Protein AF-W1YBR0-F1 (afdb_monomer)

InterPro domains:
  IPR005797 Cytochrome b/b6, N-terminal domain [PS51002] (12-86)
  IPR016174 Di-haem cytochrome, transmembrane [SSF81342] (14-69)
  IPR027387 Cytochrome b/b6-like domain superfamily [G3DSA:1.20.810.10] (3-78)

Nearest PDB structures (foldseek):
  9fu0-assembly1_H  TM=8.993E-01  e=2.642E-05  Mycolicibacterium smegmatis
  6hwh-assembly1_b  TM=8.490E-01  e=2.123E-05  Mycolicibacterium smegmatis MC2 155

Organism: NCBI:txid408170

Sequence (86 aa):
A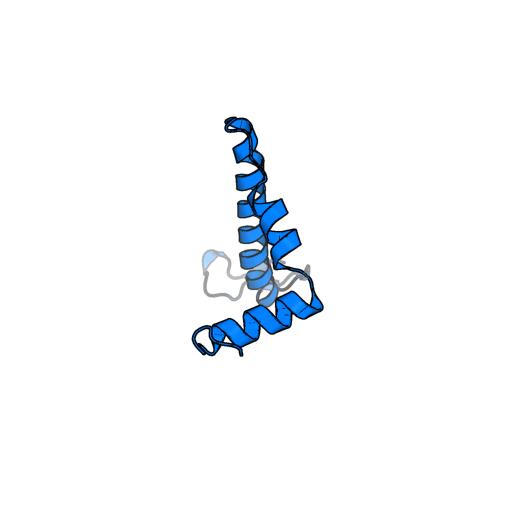DDKPSGRGMRIVNWHDDRLGLAKMGKENLRKVFPDHWSFLLGEIALYSFVVLLLTGVFLTIWFKPSMAEVDYNGPYQLLKGTPMS

Solvent-accessible surface area (backbone atoms only — not comparable to full-atom values): 5440 Å² total; per-residue (Å²): 134,88,89,75,85,90,46,82,66,56,58,54,50,50,57,48,34,79,72,64,48,47,65,62,57,47,56,56,62,72,65,61,82,75,77,93,46,80,73,58,53,54,58,54,52,52,51,52,52,49,52,51,50,50,59,51,46,60,58,47,57,76,75,56,76,95,55,82,60,78,40,63,36,83,63,90,58,71,92,50,52,69,42,75,42,94

Secondary structure (DSSP, 8-state):
---S---HHHHHHHHHHHHH-HHHHHHHHHT-PPP--GGGHHHHHHHHHHHHHHHHHHHHHHH-----S-EE--SS-GGGTT-EE-

Structure (mmCIF, N/CA/C/O backbone):
data_AF-W1YBR0-F1
#
_entry.id   AF-W1YBR0-F1
#
loop_
_atom_site.group_PDB
_atom_site.id
_atom_site.type_symbol
_atom_site.label_atom_id
_atom_site.label_alt_id
_atom_site.label_comp_id
_atom_site.label_asym_id
_atom_site.label_entity_id
_atom_site.label_seq_id
_atom_site.pdbx_PDB_ins_code
_atom_site.Cartn_x
_atom_site.Cartn_y
_atom_site.Cartn_z
_atom_site.occupancy
_atom_site.B_iso_or_equiv
_atom_site.auth_seq_id
_atom_site.auth_comp_id
_atom_site.auth_asym_id
_atom_site.auth_atom_id
_atom_site.pdbx_PDB_model_num
ATOM 1 N N . ALA A 1 1 ? 6.115 -15.493 -45.759 1.00 40.09 1 ALA A N 1
ATOM 2 C CA . ALA A 1 1 ? 6.750 -16.695 -45.192 1.00 40.09 1 ALA A CA 1
ATOM 3 C C . ALA A 1 1 ? 7.779 -16.186 -44.196 1.00 40.09 1 ALA A C 1
ATOM 5 O O . ALA A 1 1 ? 8.856 -15.790 -44.605 1.00 40.09 1 ALA A O 1
ATOM 6 N N . ASP A 1 2 ? 7.431 -15.831 -42.964 1.00 58.59 2 ASP A N 1
ATOM 7 C CA . ASP A 1 2 ? 6.693 -16.571 -41.928 1.00 58.59 2 ASP A CA 1
ATOM 8 C C . ASP A 1 2 ? 7.279 -17.961 -41.669 1.00 58.59 2 ASP A C 1
ATOM 10 O O . ASP A 1 2 ? 6.932 -18.914 -42.359 1.00 58.59 2 ASP A O 1
ATOM 14 N N . ASP A 1 3 ? 8.215 -18.008 -40.718 1.00 61.06 3 ASP A N 1
ATOM 15 C CA . ASP A 1 3 ? 8.550 -19.184 -39.913 1.00 61.06 3 ASP A CA 1
ATOM 16 C C . ASP A 1 3 ? 9.310 -18.734 -38.649 1.00 61.06 3 ASP A C 1
ATOM 18 O O . ASP A 1 3 ? 10.504 -18.424 -38.700 1.00 61.06 3 ASP A O 1
ATOM 22 N N . LYS A 1 4 ? 8.602 -18.644 -37.514 1.00 60.34 4 LYS A N 1
ATOM 23 C CA . LYS A 1 4 ? 9.175 -18.727 -36.159 1.00 60.34 4 LYS A CA 1
ATOM 24 C C . LYS A 1 4 ? 8.187 -19.486 -35.258 1.00 60.34 4 LYS A C 1
ATOM 26 O O . LYS A 1 4 ? 6.981 -19.262 -35.360 1.00 60.34 4 LYS A O 1
ATOM 31 N N . PRO A 1 5 ? 8.671 -20.380 -34.380 1.00 48.69 5 PRO A N 1
ATOM 32 C CA . PRO A 1 5 ? 7.894 -21.487 -33.827 1.00 48.69 5 PRO A CA 1
ATOM 33 C C . PRO A 1 5 ? 6.652 -21.023 -33.055 1.00 48.69 5 PRO A C 1
ATOM 35 O O . PRO A 1 5 ? 6.713 -20.175 -32.162 1.00 48.69 5 PRO A O 1
ATOM 38 N N . SER A 1 6 ? 5.506 -21.612 -33.395 1.00 59.22 6 SER A N 1
ATOM 39 C CA . SER A 1 6 ? 4.183 -21.263 -32.880 1.00 59.22 6 SER A CA 1
ATOM 40 C C . SER A 1 6 ? 3.944 -21.800 -31.462 1.00 59.22 6 SER A C 1
ATOM 42 O O . SER A 1 6 ? 3.225 -22.778 -31.255 1.00 59.22 6 SER A O 1
ATOM 44 N N . GLY A 1 7 ? 4.521 -21.135 -30.462 1.00 68.75 7 GLY A N 1
ATOM 45 C CA . GLY A 1 7 ? 4.101 -21.252 -29.065 1.00 68.75 7 GLY A CA 1
ATOM 46 C C . GLY A 1 7 ? 2.983 -20.251 -28.750 1.00 68.75 7 GLY A C 1
ATOM 47 O O . GLY A 1 7 ? 3.071 -19.084 -29.132 1.00 68.75 7 GLY A O 1
ATOM 48 N N . ARG A 1 8 ? 1.937 -20.665 -28.018 1.00 69.06 8 ARG A N 1
ATOM 49 C CA . ARG A 1 8 ? 0.799 -19.797 -27.623 1.00 69.06 8 ARG A CA 1
ATOM 50 C C . ARG A 1 8 ? 1.249 -18.482 -26.958 1.00 69.06 8 ARG A C 1
ATOM 52 O O . ARG A 1 8 ? 0.605 -17.457 -27.155 1.00 69.06 8 ARG A O 1
ATOM 59 N N . GLY A 1 9 ? 2.377 -18.501 -26.242 1.00 70.50 9 GLY A N 1
ATOM 60 C CA . GLY A 1 9 ? 2.980 -17.317 -25.620 1.00 70.50 9 GLY A CA 1
ATOM 61 C C . GLY A 1 9 ? 3.538 -16.289 -26.613 1.00 70.50 9 GLY A C 1
ATOM 62 O O . GLY A 1 9 ? 3.377 -15.093 -26.394 1.00 70.50 9 GLY A O 1
ATOM 63 N N . MET A 1 10 ? 4.105 -16.722 -27.745 1.00 67.06 10 MET A N 1
ATOM 64 C CA . MET A 1 10 ? 4.733 -15.813 -28.716 1.00 67.06 10 MET A CA 1
ATOM 65 C C . MET A 1 10 ? 3.700 -14.952 -29.462 1.00 67.06 10 MET A C 1
ATOM 67 O O . MET A 1 10 ? 3.962 -13.798 -29.785 1.00 67.06 10 MET A O 1
ATOM 71 N N . ARG A 1 11 ? 2.481 -15.477 -29.669 1.00 72.50 11 ARG A N 1
ATOM 72 C CA . ARG A 1 11 ? 1.364 -14.726 -30.277 1.00 72.50 11 ARG A CA 1
ATOM 73 C C . ARG A 1 11 ? 0.865 -13.586 -29.388 1.00 72.50 11 ARG A C 1
ATOM 75 O O . ARG A 1 11 ? 0.517 -12.530 -29.903 1.00 72.50 11 ARG A O 1
ATOM 82 N N . ILE A 1 12 ? 0.832 -13.799 -28.070 1.00 74.81 12 ILE A N 1
ATOM 83 C CA . ILE A 1 12 ? 0.418 -12.772 -27.104 1.00 74.81 12 ILE A CA 1
ATOM 84 C C . ILE A 1 12 ? 1.466 -11.660 -27.063 1.00 74.81 12 ILE A C 1
ATOM 86 O O . ILE A 1 12 ? 1.099 -10.489 -27.096 1.00 74.81 12 ILE A O 1
ATOM 90 N N . VAL A 1 13 ? 2.752 -12.018 -27.053 1.00 75.56 13 VAL A N 1
ATOM 91 C CA . VAL A 1 13 ? 3.857 -11.051 -27.069 1.00 75.56 13 VAL A CA 1
ATOM 92 C C . VAL A 1 13 ? 3.827 -10.193 -28.337 1.00 75.56 13 VAL A C 1
ATOM 94 O O . VAL A 1 13 ? 3.836 -8.972 -28.220 1.00 75.56 13 VAL A O 1
ATOM 97 N N . ASN A 1 14 ? 3.690 -10.799 -29.523 1.00 73.12 14 ASN A N 1
ATOM 98 C CA . ASN A 1 14 ? 3.643 -10.051 -30.787 1.00 73.12 14 ASN A CA 1
ATOM 99 C C . ASN A 1 14 ? 2.434 -9.102 -30.861 1.00 73.12 14 ASN A C 1
ATOM 101 O O . ASN A 1 14 ? 2.587 -7.950 -31.243 1.00 73.12 14 ASN A O 1
ATOM 105 N N . TRP A 1 15 ? 1.247 -9.539 -30.421 1.00 77.06 15 TRP A N 1
ATOM 106 C CA . TRP A 1 15 ? 0.056 -8.679 -30.417 1.00 77.06 15 TRP A CA 1
ATOM 107 C C . TRP A 1 15 ? 0.189 -7.468 -29.477 1.00 77.06 15 TRP A C 1
ATOM 109 O O . TRP A 1 15 ? -0.312 -6.387 -29.788 1.00 77.06 15 TRP A O 1
ATOM 119 N N . HIS A 1 16 ? 0.854 -7.634 -28.327 1.00 75.19 16 HIS A N 1
ATOM 120 C CA . HIS A 1 16 ? 1.125 -6.526 -27.406 1.00 75.19 16 HIS A CA 1
ATOM 121 C C . HIS A 1 16 ? 2.200 -5.582 -27.954 1.00 75.19 16 HIS A C 1
ATOM 123 O O . HIS A 1 16 ? 2.080 -4.368 -27.790 1.00 75.19 16 HIS A O 1
ATOM 129 N N . ASP A 1 17 ? 3.225 -6.117 -28.616 1.00 71.56 17 ASP A N 1
ATOM 130 C CA . ASP A 1 17 ? 4.293 -5.310 -29.203 1.00 71.56 17 ASP A CA 1
ATOM 131 C C . ASP A 1 17 ? 3.793 -4.472 -30.389 1.00 71.56 17 ASP A C 1
ATOM 133 O O . ASP A 1 17 ? 4.056 -3.272 -30.436 1.00 71.56 17 ASP A O 1
ATOM 137 N N . ASP A 1 18 ? 2.950 -5.053 -31.251 1.00 71.62 18 ASP A N 1
ATOM 138 C CA . ASP A 1 18 ? 2.330 -4.365 -32.394 1.00 71.62 18 ASP A CA 1
ATOM 139 C C . ASP A 1 18 ? 1.432 -3.187 -31.974 1.00 71.62 18 ASP A C 1
ATOM 141 O O . ASP A 1 18 ? 1.243 -2.242 -32.740 1.00 71.62 18 ASP A O 1
ATOM 145 N N . ARG A 1 19 ? 0.858 -3.224 -30.760 1.00 72.38 19 ARG A N 1
ATOM 146 C CA . ARG A 1 19 ? -0.056 -2.178 -30.263 1.00 72.38 19 ARG A CA 1
ATOM 147 C C . ARG A 1 19 ? 0.596 -1.144 -29.361 1.00 72.38 19 ARG A C 1
ATOM 149 O O . ARG A 1 19 ? 0.192 0.013 -29.387 1.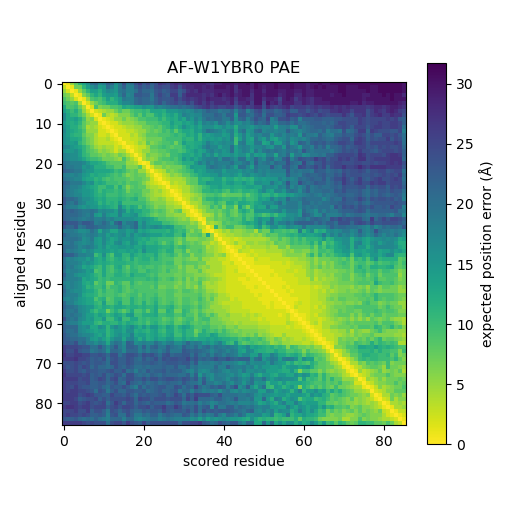00 72.38 19 ARG A O 1
ATOM 156 N N . LEU A 1 20 ? 1.533 -1.561 -28.517 1.00 69.00 20 LEU A N 1
ATOM 157 C CA . LEU A 1 20 ? 2.062 -0.726 -27.439 1.00 69.00 20 LEU A CA 1
ATOM 158 C C . LEU A 1 20 ? 3.558 -0.425 -27.600 1.00 69.00 20 LEU A C 1
ATOM 160 O O . LEU A 1 20 ? 4.087 0.386 -26.844 1.00 69.00 20 LEU A O 1
ATOM 164 N N . GLY A 1 21 ? 4.257 -1.061 -28.550 1.00 68.25 21 GLY A N 1
ATOM 165 C CA . GLY A 1 21 ? 5.703 -0.890 -28.731 1.00 68.25 21 GLY A CA 1
ATOM 166 C C . GLY A 1 21 ? 6.505 -1.206 -27.463 1.00 68.25 21 GLY A C 1
ATOM 167 O O . GLY A 1 21 ?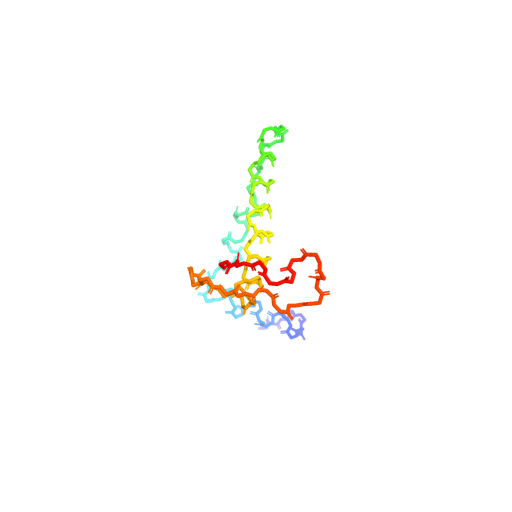 7.550 -0.595 -27.207 1.00 68.25 21 GLY A O 1
ATOM 168 N N . LEU A 1 22 ? 5.992 -2.124 -26.632 1.00 66.19 22 LEU A N 1
ATOM 169 C CA . LEU A 1 22 ? 6.537 -2.441 -25.310 1.00 66.19 22 LEU A CA 1
ATOM 170 C C . LEU A 1 22 ? 7.963 -2.985 -25.387 1.00 66.19 22 LEU A C 1
ATOM 172 O O . LEU A 1 22 ? 8.734 -2.766 -24.452 1.00 66.19 22 LEU A O 1
ATOM 176 N N . ALA A 1 23 ? 8.359 -3.629 -26.489 1.00 64.06 23 ALA A N 1
ATOM 177 C CA . ALA A 1 23 ? 9.724 -4.113 -26.650 1.00 64.06 23 ALA A CA 1
ATOM 178 C C . ALA A 1 23 ? 10.742 -2.966 -26.707 1.00 64.06 23 ALA A C 1
ATOM 180 O O . ALA A 1 23 ? 11.840 -3.097 -26.164 1.00 64.06 23 ALA A O 1
ATOM 181 N N . LYS A 1 24 ? 10.393 -1.820 -27.310 1.00 64.38 24 LYS A N 1
ATOM 182 C CA . LYS A 1 24 ? 11.302 -0.668 -27.404 1.00 64.38 24 LYS A CA 1
ATOM 183 C C . LYS A 1 24 ? 11.427 0.052 -26.059 1.00 64.38 24 LYS A C 1
ATOM 185 O O . LYS A 1 24 ? 12.545 0.308 -25.618 1.00 64.38 24 LYS A O 1
ATOM 190 N N . MET A 1 25 ? 10.304 0.285 -25.375 1.00 64.38 25 MET A N 1
ATOM 191 C CA . MET A 1 25 ? 10.281 0.952 -24.065 1.00 64.38 25 MET A CA 1
ATOM 192 C C . MET A 1 25 ? 10.873 0.072 -22.950 1.00 64.38 25 MET A C 1
ATOM 194 O O . MET A 1 25 ? 11.624 0.550 -22.101 1.00 64.38 25 MET A O 1
ATOM 198 N N . GLY A 1 26 ? 10.604 -1.236 -22.983 1.00 65.69 26 GLY A N 1
ATOM 199 C CA . GLY A 1 26 ? 11.195 -2.208 -22.065 1.00 65.69 26 GLY A CA 1
ATOM 200 C C . GLY A 1 26 ? 12.711 -2.309 -22.231 1.00 65.69 26 GLY A C 1
ATOM 201 O O . GLY A 1 26 ? 13.436 -2.262 -21.243 1.00 65.69 26 GLY A O 1
ATOM 202 N N . LYS A 1 27 ? 13.216 -2.363 -23.472 1.00 65.50 27 LYS A N 1
ATOM 203 C CA . LYS A 1 27 ? 14.663 -2.426 -23.751 1.00 65.50 27 LYS A CA 1
ATOM 204 C C . LYS A 1 27 ? 15.421 -1.193 -23.252 1.00 65.50 27 LYS A C 1
ATOM 206 O O . LYS A 1 27 ? 16.570 -1.312 -22.832 1.00 65.50 27 LYS A O 1
ATOM 211 N N . GLU A 1 28 ? 14.797 -0.022 -23.304 1.00 65.00 28 GLU A N 1
ATOM 212 C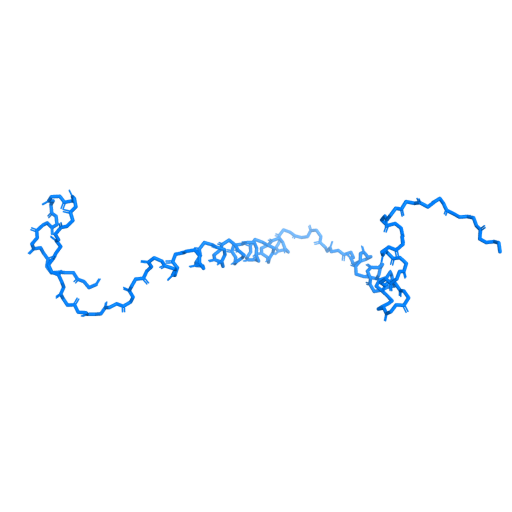 CA . GLU A 1 28 ? 15.395 1.231 -22.842 1.00 65.00 28 GLU A CA 1
ATOM 213 C C . GLU A 1 28 ? 15.423 1.318 -21.310 1.00 65.00 28 GLU A C 1
ATOM 215 O O . GLU A 1 28 ? 16.462 1.635 -20.732 1.00 65.00 28 GLU A O 1
ATOM 220 N N . ASN A 1 29 ? 14.345 0.893 -20.644 1.00 66.94 29 ASN A N 1
ATOM 221 C CA . ASN A 1 29 ? 14.292 0.798 -19.183 1.00 66.94 29 ASN A CA 1
ATOM 222 C C . ASN A 1 29 ? 15.246 -0.268 -18.616 1.00 66.94 29 ASN A C 1
ATOM 224 O O . ASN A 1 29 ? 15.848 -0.051 -17.568 1.00 66.94 29 ASN A O 1
ATOM 228 N N . LEU A 1 30 ? 15.435 -1.391 -19.317 1.00 66.12 30 LEU A N 1
ATOM 229 C CA . LEU A 1 30 ? 16.350 -2.467 -18.911 1.00 66.12 30 LEU A CA 1
ATOM 230 C C . LEU A 1 30 ? 17.833 -2.099 -19.062 1.00 66.12 30 LEU A C 1
ATOM 232 O O . LEU A 1 30 ? 18.681 -2.691 -18.403 1.00 66.12 30 LEU A O 1
ATOM 236 N N . ARG A 1 31 ? 18.165 -1.123 -19.918 1.00 70.38 31 ARG A N 1
ATOM 237 C CA . ARG A 1 31 ? 19.534 -0.598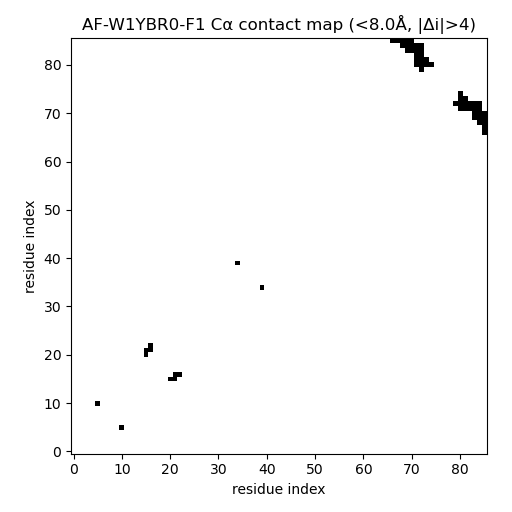 -20.067 1.00 70.38 31 ARG A CA 1
ATOM 238 C C . ARG A 1 31 ? 19.896 0.459 -19.025 1.00 70.38 31 ARG A C 1
ATOM 240 O O . ARG A 1 31 ? 20.998 1.005 -19.089 1.00 70.38 31 ARG A O 1
ATOM 247 N N . LYS A 1 32 ? 18.995 0.778 -18.093 1.00 68.25 32 LYS A N 1
ATOM 248 C CA . LYS A 1 32 ? 19.242 1.776 -17.057 1.00 68.25 32 LYS A CA 1
ATOM 249 C C . LYS A 1 32 ? 20.252 1.220 -16.052 1.00 68.25 32 LYS A C 1
ATOM 251 O O . LYS A 1 32 ? 19.923 0.384 -15.220 1.00 68.25 32 LYS A O 1
ATOM 256 N N . VAL A 1 33 ? 21.500 1.661 -16.185 1.00 62.00 33 VAL A N 1
ATOM 257 C CA . VAL A 1 33 ? 22.589 1.314 -15.268 1.00 62.00 33 VAL A CA 1
ATOM 258 C C . VAL A 1 33 ? 22.390 2.108 -13.983 1.00 62.00 33 VAL A C 1
ATOM 260 O O . VAL A 1 33 ? 22.386 3.340 -14.011 1.00 62.00 33 VAL A O 1
ATOM 263 N N . PHE A 1 34 ? 22.192 1.404 -12.873 1.00 64.44 34 PHE A N 1
ATOM 264 C CA . PHE A 1 34 ? 22.064 2.016 -11.556 1.00 64.44 34 PHE A CA 1
ATOM 265 C C . PHE A 1 34 ? 23.423 2.019 -10.842 1.00 64.44 34 PHE A C 1
ATOM 267 O O . PHE A 1 34 ? 24.114 1.001 -10.885 1.00 64.44 34 PHE A O 1
ATOM 274 N N . PRO A 1 35 ? 23.822 3.135 -10.205 1.00 66.38 35 PRO A N 1
ATOM 275 C CA . PRO A 1 35 ? 25.056 3.203 -9.430 1.00 66.38 35 PRO A CA 1
ATOM 276 C C . PRO A 1 35 ? 24.991 2.312 -8.180 1.00 66.38 35 PRO A C 1
ATOM 278 O O . PRO A 1 35 ? 24.000 2.307 -7.454 1.00 66.38 35 PRO A O 1
ATOM 281 N N . ASP A 1 36 ? 26.087 1.630 -7.882 1.00 61.50 36 ASP A N 1
ATOM 282 C CA . ASP A 1 36 ? 26.310 0.682 -6.787 1.00 61.50 36 ASP A CA 1
ATOM 283 C C . ASP A 1 36 ? 26.811 1.366 -5.499 1.00 61.50 36 ASP A C 1
ATOM 285 O O . ASP A 1 36 ? 27.703 0.897 -4.793 1.00 61.50 36 ASP A O 1
ATOM 289 N N . HIS A 1 37 ? 26.204 2.506 -5.160 1.00 76.94 37 HIS A N 1
ATOM 290 C CA . HIS A 1 37 ? 26.444 3.178 -3.885 1.00 76.94 37 HIS A CA 1
ATOM 291 C C . HIS A 1 37 ? 25.505 2.657 -2.797 1.00 76.94 37 HIS A C 1
ATOM 293 O O . HIS A 1 37 ? 24.303 2.524 -3.001 1.00 76.94 37 HIS A O 1
ATOM 299 N N . TRP A 1 38 ? 26.036 2.454 -1.589 1.00 70.25 38 TRP A N 1
ATOM 300 C CA . TRP A 1 38 ? 25.281 1.902 -0.456 1.00 70.25 38 TRP A CA 1
ATOM 301 C C . TRP A 1 38 ? 24.015 2.706 -0.103 1.00 70.25 38 TRP A C 1
ATOM 303 O 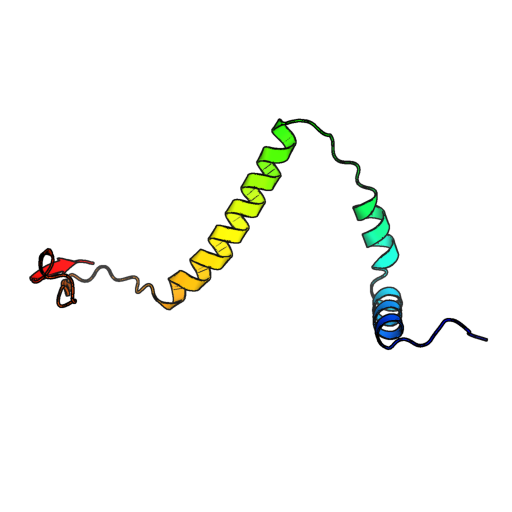O . TRP A 1 38 ? 22.991 2.138 0.262 1.00 70.25 38 TRP A O 1
ATOM 313 N N . SER A 1 39 ? 24.051 4.027 -0.303 1.00 73.50 39 SER A N 1
ATOM 314 C CA . SER A 1 39 ? 22.903 4.918 -0.082 1.00 73.50 39 SER A CA 1
ATOM 315 C C . SER A 1 39 ? 21.774 4.735 -1.112 1.00 73.50 39 SER A C 1
ATOM 317 O O . SER A 1 39 ? 20.616 5.024 -0.823 1.00 73.50 39 SER A O 1
ATOM 319 N N . PHE A 1 40 ? 22.072 4.207 -2.305 1.00 70.88 40 PHE A N 1
ATOM 320 C CA . PHE A 1 40 ? 21.067 3.976 -3.347 1.00 70.88 40 PHE A CA 1
ATOM 321 C C . PHE A 1 40 ? 20.073 2.864 -2.959 1.0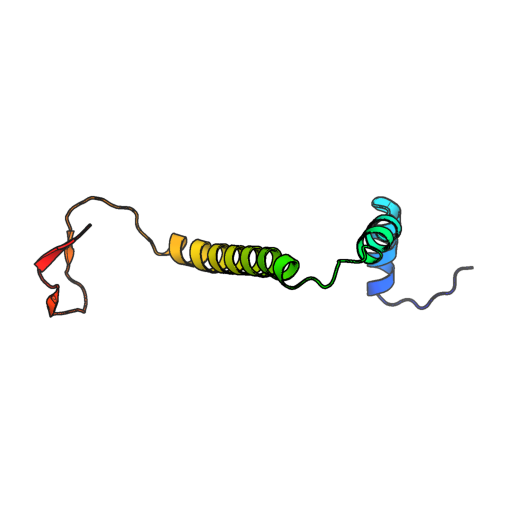0 70.88 40 PHE A C 1
ATOM 323 O O . PHE A 1 40 ? 18.886 2.953 -3.268 1.00 70.88 40 PHE A O 1
ATOM 330 N N . LEU A 1 41 ? 20.525 1.874 -2.181 1.00 77.44 41 LEU A N 1
ATOM 331 C CA . LEU A 1 41 ? 19.701 0.760 -1.693 1.00 77.44 41 LEU A CA 1
ATOM 332 C C . LEU A 1 41 ? 18.654 1.188 -0.648 1.00 77.44 41 LEU A C 1
ATOM 334 O O . LEU A 1 41 ? 17.652 0.500 -0.467 1.00 77.44 41 LEU A O 1
ATOM 338 N N . LEU A 1 42 ? 18.831 2.339 0.015 1.00 81.75 42 LEU A N 1
ATOM 339 C CA . LEU A 1 42 ? 17.867 2.847 1.002 1.00 81.75 42 LEU A CA 1
ATOM 340 C C . LEU A 1 42 ? 16.506 3.170 0.367 1.00 81.75 42 LEU A C 1
ATOM 342 O O . LEU A 1 42 ? 15.466 2.945 0.987 1.00 81.75 42 LEU A O 1
ATOM 346 N N . GLY A 1 43 ? 16.500 3.652 -0.880 1.00 83.69 43 GLY A N 1
ATOM 347 C CA . GLY A 1 43 ? 15.264 3.912 -1.622 1.00 83.69 43 GLY A CA 1
ATOM 348 C C . GLY A 1 43 ? 14.514 2.627 -1.974 1.00 83.69 43 GLY A C 1
ATOM 349 O O . GLY A 1 43 ? 13.291 2.568 -1.861 1.00 83.69 43 GLY A O 1
ATOM 350 N N . GLU A 1 44 ? 15.247 1.576 -2.341 1.00 84.12 44 GLU A N 1
ATOM 351 C CA . GLU A 1 44 ? 14.673 0.265 -2.642 1.00 84.12 44 GLU A CA 1
ATOM 352 C C . GLU A 1 44 ? 14.068 -0.388 -1.385 1.00 84.12 44 GLU A C 1
ATOM 354 O O . GLU A 1 44 ? 12.946 -0.894 -1.425 1.00 84.12 44 GLU A O 1
ATOM 359 N N . ILE A 1 45 ? 14.736 -0.271 -0.231 1.00 87.81 45 ILE A N 1
ATOM 360 C CA . ILE A 1 45 ? 14.202 -0.724 1.064 1.00 87.81 45 ILE A CA 1
ATOM 361 C C . ILE A 1 45 ? 12.912 0.026 1.425 1.00 87.81 45 ILE A C 1
ATOM 363 O O . ILE A 1 45 ? 11.944 -0.597 1.872 1.00 87.81 45 ILE A O 1
ATOM 367 N N . ALA A 1 46 ? 12.869 1.346 1.221 1.00 88.25 46 ALA A N 1
ATOM 368 C CA . ALA A 1 46 ? 11.670 2.144 1.470 1.00 88.25 46 ALA A CA 1
ATOM 369 C C . ALA A 1 46 ? 10.505 1.717 0.560 1.00 88.25 46 ALA A C 1
ATOM 371 O O . ALA A 1 46 ? 9.377 1.571 1.034 1.00 88.25 46 ALA A O 1
ATOM 372 N N . LEU A 1 47 ? 10.781 1.447 -0.720 1.00 91.81 47 LEU A N 1
ATOM 373 C CA . LEU A 1 47 ? 9.786 0.958 -1.673 1.00 91.81 47 LEU A CA 1
ATOM 374 C C . LEU A 1 47 ? 9.240 -0.416 -1.266 1.00 91.81 47 LEU A C 1
ATOM 376 O O . LEU A 1 47 ? 8.024 -0.598 -1.217 1.00 91.81 47 LEU A O 1
ATOM 380 N N . TYR A 1 48 ? 10.106 -1.375 -0.931 1.00 90.31 48 TYR A N 1
ATOM 381 C CA . TYR A 1 48 ? 9.654 -2.700 -0.501 1.00 90.31 48 TYR A CA 1
ATOM 382 C C . TYR A 1 48 ? 8.871 -2.643 0.808 1.00 90.31 48 TYR A C 1
ATOM 384 O O . TYR A 1 48 ? 7.825 -3.281 0.922 1.00 90.31 48 TYR A O 1
ATOM 392 N N . SER A 1 49 ? 9.313 -1.826 1.765 1.00 90.56 49 SER A N 1
ATOM 393 C CA . SER A 1 49 ? 8.584 -1.610 3.019 1.00 90.56 49 SER A CA 1
ATOM 394 C C . SER A 1 49 ? 7.195 -1.028 2.758 1.00 90.56 49 SER A C 1
ATOM 396 O O . SER A 1 49 ? 6.213 -1.495 3.330 1.00 90.56 49 SER A O 1
ATOM 398 N N . PHE A 1 50 ? 7.083 -0.065 1.841 1.00 94.06 50 PHE A N 1
ATOM 399 C CA . PHE A 1 50 ? 5.800 0.501 1.436 1.00 94.06 50 PHE A CA 1
ATOM 400 C C . PHE A 1 50 ? 4.875 -0.544 0.800 1.00 94.06 50 PHE A C 1
ATOM 402 O O . PHE A 1 50 ? 3.702 -0.612 1.158 1.00 94.06 50 PHE A O 1
ATOM 409 N N . VAL A 1 51 ? 5.389 -1.402 -0.088 1.00 95.75 51 VAL A N 1
ATOM 410 C CA . VAL A 1 51 ? 4.600 -2.487 -0.699 1.00 95.75 51 VAL A CA 1
ATOM 411 C C . VAL A 1 51 ? 4.094 -3.467 0.360 1.00 95.75 51 VAL A C 1
ATOM 413 O O . VAL A 1 51 ? 2.919 -3.834 0.342 1.00 95.75 51 VAL A O 1
ATOM 416 N N . VAL A 1 52 ? 4.945 -3.857 1.313 1.00 94.81 52 VAL A N 1
ATOM 417 C CA . VAL A 1 52 ? 4.551 -4.733 2.426 1.00 94.81 52 VAL A CA 1
ATOM 418 C C . VAL A 1 52 ? 3.457 -4.081 3.271 1.00 94.81 52 VAL A C 1
ATOM 420 O O . VAL A 1 52 ? 2.455 -4.732 3.570 1.00 94.81 52 VAL A O 1
ATOM 423 N N . LEU A 1 53 ? 3.596 -2.795 3.607 1.00 94.75 53 LEU A N 1
ATOM 424 C CA . LEU A 1 53 ? 2.577 -2.035 4.337 1.00 94.75 53 LEU A CA 1
ATOM 425 C C . LEU A 1 53 ? 1.260 -1.929 3.568 1.00 94.75 53 LEU A C 1
ATOM 427 O O . LEU A 1 53 ? 0.201 -1.996 4.177 1.00 94.75 53 LEU A O 1
ATOM 431 N N . LEU A 1 54 ? 1.300 -1.799 2.243 1.00 95.88 54 LEU A N 1
ATOM 432 C CA . LEU A 1 54 ? 0.096 -1.758 1.416 1.00 95.88 54 LEU A CA 1
ATOM 433 C C . LEU A 1 54 ? -0.635 -3.103 1.437 1.00 95.88 54 LEU A C 1
ATOM 435 O O . LEU A 1 54 ? -1.834 -3.151 1.691 1.00 95.88 54 LEU A O 1
ATOM 439 N N . LEU A 1 55 ? 0.091 -4.200 1.212 1.00 95.56 55 LEU A N 1
ATOM 440 C CA . LEU A 1 55 ? -0.485 -5.545 1.193 1.00 95.56 55 LEU A CA 1
ATOM 441 C C . LEU A 1 55 ? -1.065 -5.930 2.556 1.00 95.56 55 LEU A C 1
ATOM 443 O O . LEU A 1 55 ? -2.199 -6.398 2.646 1.00 95.56 55 LEU A O 1
ATOM 447 N N . THR A 1 56 ? -0.296 -5.706 3.621 1.00 94.00 56 THR A N 1
ATOM 448 C CA . THR A 1 56 ? -0.745 -5.987 4.989 1.00 94.00 56 THR A CA 1
ATOM 449 C C . THR A 1 56 ? -1.842 -5.022 5.422 1.00 94.00 56 THR A C 1
ATOM 451 O O . THR A 1 56 ? -2.872 -5.460 5.920 1.00 94.00 56 THR A O 1
ATOM 454 N N . GLY A 1 57 ? -1.693 -3.725 5.164 1.00 92.12 57 GLY A N 1
ATOM 455 C CA . GLY A 1 57 ? -2.677 -2.701 5.503 1.00 92.12 57 GLY A CA 1
ATOM 456 C C . GLY A 1 57 ? -4.038 -2.964 4.868 1.00 92.12 57 GLY A C 1
ATOM 457 O O . GLY A 1 57 ? -5.034 -2.982 5.581 1.00 92.12 57 GLY A O 1
ATOM 458 N N . VAL A 1 58 ? -4.088 -3.257 3.563 1.00 94.81 58 VAL A N 1
ATOM 459 C CA . VAL A 1 58 ? -5.340 -3.595 2.857 1.00 94.81 58 VAL A CA 1
ATOM 460 C C . VAL A 1 58 ? -5.988 -4.858 3.424 1.00 94.81 58 VAL A C 1
ATOM 462 O O . VAL A 1 58 ? -7.210 -4.946 3.490 1.00 94.81 58 VAL A O 1
ATOM 465 N N . PHE A 1 59 ? -5.199 -5.835 3.868 1.00 92.31 59 PHE A N 1
ATOM 466 C CA . PHE A 1 59 ? -5.753 -6.997 4.557 1.00 92.31 59 PHE A CA 1
ATOM 467 C C . PHE A 1 59 ? -6.363 -6.613 5.915 1.00 92.31 59 PHE A C 1
ATOM 469 O O . PHE A 1 59 ? -7.476 -7.035 6.232 1.00 92.31 59 PHE A O 1
ATOM 476 N N . LEU A 1 60 ? -5.672 -5.784 6.704 1.00 90.31 60 LEU A N 1
ATOM 477 C CA . LEU A 1 60 ? -6.153 -5.338 8.014 1.00 90.31 60 LEU A CA 1
ATOM 478 C C . LEU A 1 60 ? -7.407 -4.457 7.913 1.00 90.31 60 LEU A C 1
ATOM 480 O O . LEU A 1 60 ? -8.278 -4.569 8.774 1.00 90.31 60 LEU A O 1
ATOM 484 N N . THR A 1 61 ? -7.549 -3.622 6.877 1.00 88.31 61 THR A N 1
ATOM 485 C CA . THR A 1 61 ? -8.717 -2.729 6.741 1.00 88.31 61 THR A CA 1
ATOM 486 C C . THR A 1 61 ? -10.041 -3.474 6.593 1.00 88.31 61 THR A C 1
ATOM 488 O O . THR A 1 61 ? -11.075 -2.930 6.964 1.00 88.31 61 THR A O 1
ATOM 491 N N . ILE A 1 62 ? -10.033 -4.719 6.108 1.00 88.81 62 ILE A N 1
ATOM 492 C CA . ILE A 1 62 ? -11.248 -5.544 5.997 1.00 88.81 62 ILE A CA 1
ATOM 493 C C . ILE A 1 62 ? -11.780 -5.941 7.386 1.00 88.81 62 ILE A C 1
ATOM 495 O O . ILE A 1 62 ? -12.988 -6.075 7.576 1.00 88.81 62 ILE A O 1
ATOM 499 N N . TRP A 1 63 ? -10.889 -6.122 8.362 1.00 81.56 63 TRP A N 1
ATOM 500 C CA . TRP A 1 63 ? -11.230 -6.573 9.717 1.00 81.56 63 TRP A CA 1
ATOM 501 C C . TRP A 1 63 ? -11.287 -5.434 10.735 1.00 81.56 63 TRP A C 1
ATOM 503 O O . TRP A 1 63 ? -11.899 -5.576 11.794 1.00 81.56 63 TRP A O 1
ATOM 513 N N . PHE A 1 64 ? -10.649 -4.308 10.430 1.00 84.06 64 PHE A N 1
ATOM 514 C CA . PHE A 1 64 ? -10.604 -3.145 11.297 1.00 84.06 64 PHE A CA 1
ATOM 515 C C . PHE A 1 64 ? -11.927 -2.373 11.243 1.00 84.06 64 PHE A C 1
ATOM 517 O O . PHE A 1 64 ? -12.342 -1.898 10.187 1.00 84.06 64 PHE A O 1
ATOM 524 N N . LYS A 1 65 ? -12.586 -2.219 12.396 1.00 79.44 65 LYS A N 1
ATOM 525 C CA . LYS A 1 65 ? -13.766 -1.360 12.540 1.00 79.44 65 LYS A CA 1
ATOM 526 C C . LYS A 1 65 ? -13.348 -0.030 13.166 1.00 79.44 65 LYS A C 1
ATOM 528 O O . LYS A 1 65 ? -13.096 -0.011 14.366 1.00 79.44 65 LYS A O 1
ATOM 533 N N . PRO A 1 66 ? -13.287 1.073 12.402 1.00 81.19 66 PRO A N 1
ATOM 534 C CA . PRO A 1 66 ? -13.014 2.382 12.975 1.00 81.19 66 PRO A CA 1
ATOM 535 C C . PRO A 1 66 ? -14.245 2.854 13.759 1.00 81.19 66 PRO A C 1
ATOM 537 O O . PRO A 1 66 ? -15.245 3.262 13.170 1.00 81.19 66 PRO A O 1
ATOM 540 N N . SER A 1 67 ? -14.185 2.778 15.084 1.00 75.19 67 SER A N 1
ATOM 541 C CA . SER A 1 67 ? -15.204 3.302 15.989 1.00 75.19 67 SER A CA 1
ATOM 542 C C . SER A 1 67 ? -14.519 4.039 17.136 1.00 75.19 67 SER A C 1
ATOM 544 O O . SER A 1 67 ? -13.430 3.673 17.547 1.00 75.19 67 SER A O 1
ATOM 546 N N . MET A 1 68 ? -15.142 5.114 17.616 1.00 71.00 68 MET A N 1
ATOM 547 C CA . MET A 1 68 ? -14.755 5.804 18.858 1.00 71.00 68 MET A CA 1
ATOM 548 C C . MET A 1 68 ? -15.811 5.588 19.952 1.00 71.00 68 MET A C 1
ATOM 550 O O . MET A 1 68 ? -15.811 6.281 20.964 1.00 71.00 68 MET A O 1
ATOM 554 N N . ALA A 1 69 ? -16.770 4.686 19.720 1.00 70.94 69 ALA A N 1
ATOM 555 C CA . ALA A 1 69 ? -17.783 4.343 20.706 1.00 70.94 69 ALA A CA 1
ATOM 556 C C . ALA A 1 69 ? -17.150 3.489 21.806 1.00 70.94 69 ALA A C 1
ATOM 558 O O . ALA A 1 69 ? -16.495 2.499 21.500 1.00 70.94 69 ALA A O 1
ATOM 559 N N . GLU A 1 70 ? -17.367 3.857 23.067 1.00 61.97 70 GLU A N 1
ATOM 560 C CA . GLU A 1 70 ? -16.957 3.040 24.207 1.00 61.97 70 GLU A CA 1
ATOM 561 C C . GLU A 1 70 ? -17.783 1.747 24.221 1.00 61.97 70 GLU A C 1
ATOM 563 O O . GLU A 1 70 ? -19.005 1.770 24.381 1.00 61.97 70 GLU A O 1
ATOM 568 N N . VAL A 1 71 ? -17.119 0.612 24.007 1.00 69.56 71 VAL A N 1
ATOM 569 C CA . VAL A 1 71 ? -17.722 -0.720 24.070 1.00 69.56 71 VAL A CA 1
ATOM 570 C C . VAL A 1 71 ? -17.022 -1.523 25.159 1.00 69.56 71 VAL A C 1
ATOM 572 O O . VAL A 1 71 ? -15.793 -1.615 25.182 1.00 69.56 71 VAL A O 1
ATOM 575 N N . ASP A 1 72 ? -17.797 -2.147 26.045 1.00 72.56 72 ASP A N 1
ATOM 576 C CA . ASP A 1 72 ? -17.249 -3.066 27.040 1.00 72.56 72 ASP A CA 1
ATOM 577 C C . ASP A 1 72 ? -16.684 -4.312 26.355 1.00 72.56 72 ASP A C 1
ATOM 579 O O . ASP A 1 72 ? -17.378 -5.030 25.617 1.00 72.56 72 ASP A O 1
ATOM 583 N N . TYR A 1 73 ? -15.412 -4.607 26.622 1.00 70.38 73 TYR A N 1
ATOM 584 C CA . TYR A 1 73 ? -14.767 -5.777 26.048 1.00 70.38 73 TYR A CA 1
ATOM 585 C C . TYR A 1 73 ? -15.365 -7.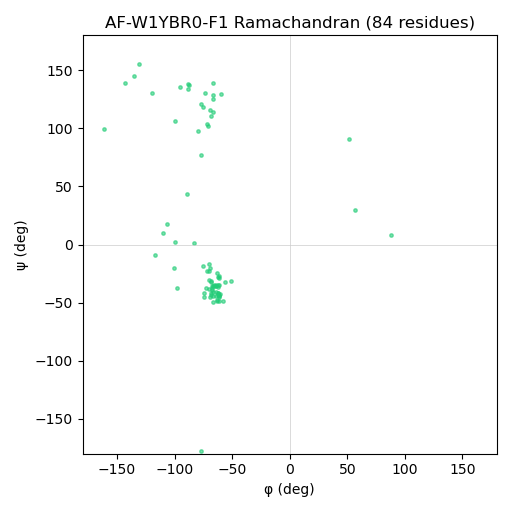067 26.620 1.00 70.38 73 TYR A C 1
ATOM 587 O O . TYR A 1 73 ? -15.164 -7.423 27.780 1.00 70.38 73 TYR A O 1
ATOM 595 N N . ASN A 1 74 ? -16.081 -7.800 25.768 1.00 71.06 74 ASN A N 1
ATOM 596 C CA . ASN A 1 74 ? -16.682 -9.102 26.076 1.00 71.06 74 ASN A CA 1
ATOM 597 C C . ASN A 1 74 ? -15.933 -10.274 25.410 1.00 71.06 74 ASN A C 1
ATOM 599 O O . ASN A 1 74 ? -16.475 -11.368 25.258 1.00 71.06 74 ASN A O 1
ATOM 603 N N . GLY A 1 75 ? -14.692 -10.039 24.977 1.00 76.31 75 GLY A N 1
ATOM 604 C CA . GLY A 1 75 ? -13.889 -11.009 24.242 1.00 76.31 75 GLY A CA 1
ATOM 605 C C . GLY A 1 75 ? -13.266 -12.116 25.108 1.00 76.31 75 GLY A C 1
ATOM 606 O O . GLY A 1 75 ? -13.468 -12.176 26.324 1.00 76.31 75 GLY A O 1
ATOM 607 N N . PRO A 1 76 ? -12.475 -13.006 24.483 1.00 75.12 76 PRO A N 1
ATOM 608 C CA . PRO A 1 76 ? -11.854 -14.149 25.155 1.00 75.12 76 PRO A CA 1
ATOM 609 C C . PRO A 1 76 ? -10.739 -13.752 26.135 1.00 75.12 76 PRO A C 1
ATOM 611 O O . PRO A 1 76 ? -10.357 -14.554 26.986 1.00 75.12 76 PRO A O 1
ATOM 614 N N . TYR A 1 77 ? -10.212 -12.527 26.042 1.00 75.50 77 TYR A N 1
ATOM 615 C CA . TYR A 1 77 ? -9.145 -12.051 26.916 1.00 75.50 77 TYR A CA 1
ATOM 616 C C . TYR A 1 77 ? -9.692 -11.608 28.284 1.00 75.50 77 TYR A C 1
ATOM 618 O O . TYR A 1 77 ? -10.189 -10.498 28.462 1.00 75.50 77 TYR A O 1
ATOM 626 N N . GLN A 1 78 ? -9.602 -12.492 29.276 1.00 71.62 78 GLN A N 1
ATOM 627 C CA . GLN A 1 78 ? -10.253 -12.324 30.583 1.00 71.62 78 GLN A CA 1
ATOM 628 C C . GLN A 1 78 ? -9.803 -11.087 31.375 1.00 71.62 78 GLN A C 1
ATOM 630 O O . GLN A 1 78 ? -10.603 -10.544 32.128 1.00 71.62 78 GLN A O 1
ATOM 635 N N . LEU A 1 79 ? -8.568 -10.612 31.187 1.00 76.31 79 LEU A N 1
ATOM 636 C CA . LEU A 1 79 ? -8.030 -9.457 31.922 1.00 76.31 79 LEU A CA 1
ATOM 637 C C . LEU A 1 79 ? -8.572 -8.106 31.436 1.00 76.31 79 LEU A C 1
ATOM 639 O O . LEU A 1 79 ? -8.472 -7.122 32.157 1.00 76.31 79 LEU A O 1
ATOM 643 N N . LEU A 1 80 ? -9.134 -8.051 30.227 1.00 74.38 80 LEU A N 1
ATOM 644 C CA . LEU A 1 80 ? -9.748 -6.836 29.679 1.00 74.38 80 LEU A CA 1
ATOM 645 C C . LEU A 1 80 ? -11.274 -6.855 29.821 1.00 74.38 80 LEU A C 1
ATOM 647 O O . LEU A 1 80 ? -11.944 -5.946 29.346 1.00 74.38 80 LEU A O 1
ATOM 651 N N . LYS A 1 81 ? -11.842 -7.897 30.438 1.00 70.50 81 LYS A N 1
ATOM 652 C CA . LYS A 1 81 ? -13.285 -8.130 30.451 1.00 70.50 81 LYS A CA 1
ATOM 653 C C . LYS A 1 81 ? -14.001 -7.079 31.307 1.00 70.50 81 LYS A C 1
ATOM 655 O O . LYS A 1 81 ? -13.797 -7.037 32.516 1.00 70.50 81 LYS A O 1
ATOM 660 N N . GLY A 1 82 ? -14.848 -6.264 30.677 1.00 68.75 82 GLY A N 1
ATOM 661 C CA . GLY A 1 82 ? -15.567 -5.161 31.334 1.00 68.75 82 GLY A CA 1
ATOM 662 C C . GLY A 1 82 ? -14.820 -3.823 31.381 1.00 68.75 82 GLY A C 1
ATOM 663 O O . GLY A 1 82 ? -15.290 -2.903 32.043 1.00 68.75 82 GLY A O 1
ATOM 664 N N . THR A 1 83 ? -13.676 -3.698 30.700 1.00 73.50 83 THR A N 1
ATOM 665 C CA . THR A 1 83 ? -13.017 -2.399 30.495 1.00 73.50 83 THR A CA 1
ATOM 666 C C . THR A 1 83 ? -13.573 -1.739 29.224 1.00 73.50 83 THR A C 1
ATOM 668 O O . 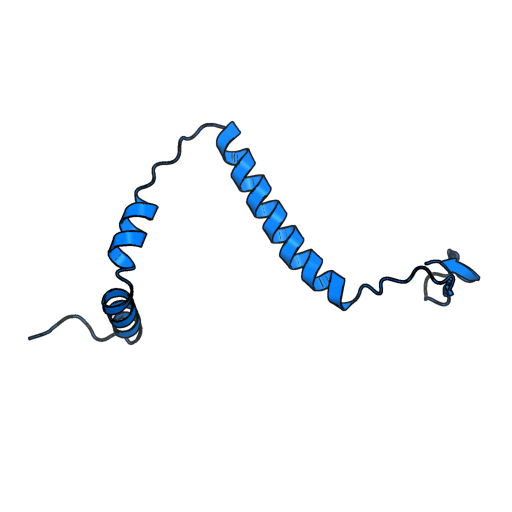THR A 1 83 ? -13.647 -2.426 28.195 1.00 73.50 83 THR A O 1
ATOM 671 N N . PRO A 1 84 ? -13.927 -0.438 29.252 1.00 71.56 84 PRO A N 1
ATOM 672 C CA . PRO A 1 84 ? -14.372 0.280 28.061 1.00 71.56 84 PRO A CA 1
ATOM 673 C C . PRO A 1 84 ? -13.215 0.421 27.061 1.00 71.56 84 PRO A C 1
ATOM 675 O O . PRO A 1 84 ? -12.117 0.848 27.424 1.00 71.56 84 PRO A O 1
ATOM 678 N N . MET A 1 85 ? -13.451 0.042 25.803 1.00 71.56 85 MET A N 1
ATOM 679 C CA . MET A 1 85 ? -12.500 0.176 24.692 1.00 71.56 85 MET A CA 1
ATOM 680 C C . MET A 1 85 ? -13.158 0.832 23.471 1.00 71.56 85 MET A C 1
ATOM 682 O O . MET A 1 85 ? -14.378 0.783 23.328 1.00 71.56 85 MET A O 1
ATOM 686 N N . SER A 1 86 ? -12.344 1.462 22.615 1.00 63.28 86 SER A N 1
ATOM 687 C CA . SER A 1 86 ? -12.756 2.133 21.368 1.00 63.28 86 SER A CA 1
ATOM 688 C C . SER A 1 86 ? -12.457 1.281 20.138 1.00 63.28 86 SER A C 1
ATOM 690 O O . SER A 1 86 ? -11.342 0.709 20.093 1.00 63.28 86 SER A O 1
#

pLDDT: mean 74.67, std 11.31, range [40.09, 95.88]

Foldseek 3Di:
DDDDDDDVVVVVVVVCCVPPVCVVVVVVVVPDDDDPDPVVCVVVVVVVVVVVCVVVVVVVVVVDDDDPDFDADPDPPPVSGRPTDD

Mean predicted aligned error: 14.11 Å

Radius of gyration: 26.07 Å; Cα contacts (8 Å, |Δi|>4): 30; chains: 1; bounding box: 44×27×77 Å